Protein AF-A0A6P0RS91-F1 (afdb_monomer_lite)

Foldseek 3Di:
DLLVVLVVLLVVLVVLVVQLVVLCVVLVVCVVLVVVVPDPDDDDPVSVCLVPDPVNVVSVVSNVVSVVVNVVSVVVNVVSCVVNVVVDPDDPPPPDPPPDD

Secondary structure (DSSP, 8-state):
-HHHHHHHHHHHHHHHHHHHHHHHHHHGGGHHHHHHHTSSSPPPHHHHHHHHSHHHHHHHHHHHHHHHHHHHHHHHHHHHHHHHGGGSPPP----------

Structure (mmCIF, N/CA/C/O backbone):
data_AF-A0A6P0RS91-F1
#
_entry.id   AF-A0A6P0RS91-F1
#
loop_
_atom_site.group_PDB
_atom_site.id
_atom_site.type_symbol
_atom_site.label_atom_id
_atom_site.label_alt_id
_atom_site.label_comp_id
_atom_site.label_asym_id
_atom_site.label_entity_id
_atom_site.label_seq_id
_atom_site.pdbx_PDB_ins_code
_atom_site.Cartn_x
_atom_site.Cartn_y
_atom_site.Cartn_z
_atom_site.occupancy
_atom_site.B_iso_or_equiv
_atom_site.auth_seq_id
_atom_site.auth_comp_id
_atom_site.auth_asym_id
_atom_site.auth_atom_id
_atom_site.pdbx_PDB_model_num
ATOM 1 N N . PRO A 1 1 ? 16.625 5.712 -25.052 1.00 84.56 1 PRO A N 1
ATOM 2 C CA . PRO A 1 1 ? 16.604 4.247 -25.282 1.00 84.56 1 PRO A CA 1
ATOM 3 C C . PRO A 1 1 ? 15.464 3.592 -24.502 1.00 84.56 1 PRO A C 1
ATOM 5 O O . PRO A 1 1 ? 15.184 4.022 -23.384 1.00 84.56 1 PRO A O 1
ATOM 8 N N . GLU A 1 2 ? 14.809 2.604 -25.101 1.00 91.06 2 GLU A N 1
ATOM 9 C CA . GLU A 1 2 ? 13.650 1.900 -24.535 1.00 91.06 2 GLU A CA 1
A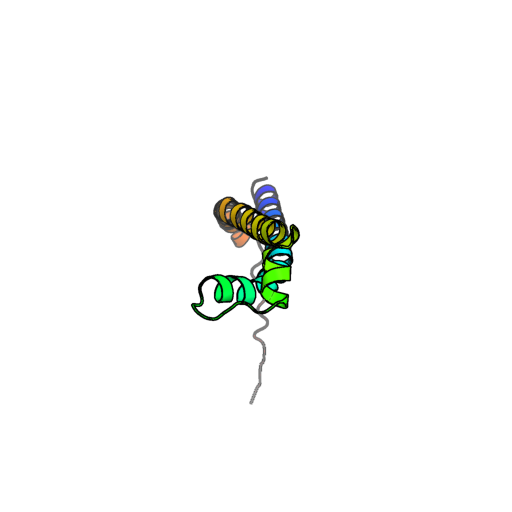TOM 10 C C . GLU A 1 2 ? 13.996 1.187 -23.218 1.00 91.06 2 GLU A C 1
ATOM 12 O O . GLU A 1 2 ? 13.341 1.416 -22.206 1.00 91.06 2 GLU A O 1
ATOM 17 N N . ILE A 1 3 ? 15.142 0.497 -23.174 1.00 94.38 3 ILE A N 1
ATOM 18 C CA . ILE A 1 3 ? 15.679 -0.172 -21.974 1.00 94.38 3 ILE A CA 1
ATOM 19 C C . ILE A 1 3 ? 15.854 0.804 -20.796 1.00 94.38 3 ILE A C 1
ATOM 21 O O . ILE A 1 3 ? 15.477 0.503 -19.669 1.00 94.38 3 ILE A O 1
ATOM 25 N N . ILE A 1 4 ? 16.367 2.019 -21.034 1.00 95.69 4 ILE A N 1
ATOM 26 C CA . ILE A 1 4 ? 16.540 3.025 -19.966 1.00 95.69 4 ILE A CA 1
ATOM 27 C C . ILE A 1 4 ? 15.182 3.474 -19.404 1.00 95.69 4 ILE A C 1
ATOM 29 O O . ILE A 1 4 ? 15.067 3.747 -18.209 1.00 95.69 4 ILE A O 1
ATOM 33 N N . ARG A 1 5 ? 14.144 3.571 -20.248 1.00 95.50 5 ARG A N 1
ATOM 34 C CA . ARG A 1 5 ? 12.783 3.893 -19.788 1.00 95.50 5 ARG A CA 1
ATOM 35 C C . ARG A 1 5 ? 12.199 2.739 -18.978 1.00 95.50 5 ARG A C 1
ATOM 37 O O . ARG A 1 5 ? 11.623 2.999 -17.926 1.00 95.50 5 ARG A O 1
ATOM 44 N N . ALA A 1 6 ? 12.427 1.504 -19.417 1.00 96.62 6 ALA A N 1
ATOM 45 C CA . ALA A 1 6 ? 12.003 0.313 -18.698 1.00 96.62 6 ALA A CA 1
ATOM 46 C C . ALA A 1 6 ? 12.625 0.234 -17.292 1.00 96.62 6 ALA A C 1
ATOM 48 O O . ALA A 1 6 ? 11.904 0.103 -16.307 1.00 96.62 6 ALA A O 1
ATOM 49 N N . VAL A 1 7 ? 13.939 0.457 -17.165 1.00 97.12 7 VAL A N 1
ATOM 50 C CA . VAL A 1 7 ? 14.621 0.518 -15.855 1.00 97.12 7 VAL A CA 1
ATOM 51 C C . VAL A 1 7 ? 13.991 1.568 -14.935 1.00 97.12 7 VAL A C 1
ATOM 53 O O . VAL A 1 7 ? 13.748 1.296 -13.760 1.00 97.12 7 VAL A O 1
ATOM 56 N N . LYS A 1 8 ? 13.679 2.763 -15.455 1.00 97.75 8 LYS A N 1
ATOM 57 C CA . LYS A 1 8 ? 13.018 3.818 -14.666 1.00 97.75 8 LYS A CA 1
ATOM 58 C C . LYS A 1 8 ? 11.621 3.408 -14.199 1.00 97.75 8 LYS A C 1
ATOM 60 O O . LYS A 1 8 ? 11.253 3.731 -13.073 1.00 97.75 8 LYS A O 1
ATOM 65 N N . ALA A 1 9 ? 10.856 2.707 -15.034 1.00 97.62 9 ALA A N 1
ATOM 66 C CA . ALA A 1 9 ? 9.543 2.198 -14.651 1.00 97.62 9 ALA A CA 1
ATOM 67 C C . ALA A 1 9 ? 9.653 1.144 -13.537 1.00 97.62 9 ALA A C 1
ATOM 69 O O . ALA A 1 9 ? 8.941 1.249 -12.540 1.00 97.62 9 ALA A O 1
ATOM 70 N N . ILE A 1 10 ? 10.602 0.206 -13.629 1.00 97.56 10 ILE A N 1
ATOM 71 C CA . ILE A 1 10 ? 10.850 -0.777 -12.560 1.00 97.56 10 ILE A CA 1
ATOM 72 C C . ILE A 1 10 ? 11.271 -0.089 -11.252 1.00 97.56 10 ILE A C 1
ATOM 74 O O . ILE A 1 10 ? 10.737 -0.410 -10.190 1.00 97.56 10 ILE A O 1
ATOM 78 N N . ALA A 1 11 ? 12.162 0.905 -11.316 1.00 97.56 11 ALA A N 1
ATOM 79 C CA . ALA A 1 11 ? 12.567 1.679 -10.141 1.00 97.56 11 ALA A CA 1
ATOM 80 C C . ALA A 1 11 ? 11.386 2.434 -9.501 1.00 97.56 11 ALA A C 1
ATOM 82 O O . ALA A 1 11 ? 11.254 2.463 -8.277 1.00 97.56 11 ALA A O 1
ATOM 83 N N . ASN A 1 12 ? 10.491 3.001 -10.317 1.00 98.06 12 ASN A N 1
ATOM 84 C CA . ASN A 1 12 ? 9.287 3.661 -9.818 1.00 98.06 12 ASN A CA 1
ATOM 85 C C . ASN A 1 12 ? 8.331 2.667 -9.140 1.00 98.06 12 ASN A C 1
ATOM 87 O O . ASN A 1 12 ? 7.848 2.933 -8.040 1.00 98.06 12 ASN A O 1
ATOM 91 N N . LEU A 1 13 ? 8.105 1.491 -9.743 1.00 98.25 13 LEU A N 1
ATOM 92 C CA . LEU A 1 13 ? 7.308 0.435 -9.112 1.00 98.25 13 LEU A CA 1
ATOM 93 C C . LEU A 1 13 ? 7.911 0.019 -7.763 1.00 98.25 13 LEU A C 1
ATOM 95 O O . LEU A 1 13 ? 7.165 -0.150 -6.800 1.00 98.25 13 LEU A O 1
ATOM 99 N N . ALA A 1 14 ? 9.237 -0.119 -7.673 1.00 97.88 14 ALA A N 1
ATOM 100 C CA . ALA A 1 14 ? 9.915 -0.450 -6.422 1.00 97.88 14 ALA A CA 1
ATOM 101 C C . ALA A 1 14 ? 9.634 0.598 -5.332 1.00 97.88 14 ALA A C 1
ATOM 103 O O . ALA A 1 14 ? 9.235 0.231 -4.227 1.00 97.88 14 ALA A O 1
ATOM 104 N N . SER A 1 15 ? 9.738 1.892 -5.658 1.00 98.25 15 SER A N 1
ATOM 105 C CA . SER A 1 15 ? 9.381 2.975 -4.732 1.00 98.25 15 SER A CA 1
ATOM 106 C C . SER A 1 15 ? 7.917 2.895 -4.288 1.00 98.25 15 SER A C 1
ATOM 108 O O . SER A 1 15 ? 7.636 2.988 -3.095 1.00 98.25 15 SER A O 1
ATOM 110 N N . LEU A 1 16 ? 6.984 2.674 -5.222 1.00 98.31 16 LEU A N 1
ATOM 111 C CA . LEU A 1 16 ? 5.557 2.544 -4.903 1.00 98.31 16 LEU A CA 1
ATOM 112 C C . LEU A 1 16 ? 5.279 1.337 -3.998 1.00 98.31 16 LEU A C 1
ATOM 114 O O . LEU A 1 16 ? 4.443 1.431 -3.100 1.00 98.31 16 LEU A O 1
ATOM 118 N N . ARG A 1 17 ? 5.988 0.215 -4.193 1.00 97.94 17 ARG A N 1
ATOM 119 C CA . ARG A 1 17 ? 5.889 -0.944 -3.294 1.00 97.94 17 ARG A CA 1
ATOM 120 C C . ARG A 1 17 ? 6.408 -0.620 -1.899 1.00 97.94 17 ARG A C 1
ATOM 122 O O . ARG A 1 17 ? 5.726 -0.961 -0.944 1.00 97.94 17 ARG A O 1
ATOM 129 N N . VAL A 1 18 ? 7.549 0.058 -1.768 1.00 98.19 18 VAL A N 1
ATOM 130 C CA . VAL A 1 18 ? 8.075 0.463 -0.450 1.00 98.19 18 VAL A CA 1
ATOM 131 C C . VAL A 1 18 ? 7.068 1.346 0.290 1.00 98.19 18 VAL A C 1
ATOM 133 O O . VAL A 1 18 ? 6.711 1.038 1.424 1.00 98.19 18 VAL A O 1
ATOM 136 N N . THR A 1 19 ? 6.525 2.376 -0.364 1.00 98.00 19 THR A N 1
ATOM 137 C CA . THR A 1 19 ? 5.500 3.243 0.242 1.00 98.00 19 THR A CA 1
ATOM 138 C C . THR A 1 19 ? 4.231 2.471 0.627 1.00 98.00 19 THR A C 1
ATOM 140 O O . THR A 1 19 ? 3.639 2.720 1.681 1.00 98.00 19 THR A O 1
ATOM 143 N N . LEU A 1 20 ? 3.799 1.510 -0.197 1.00 98.31 20 LEU A N 1
ATOM 144 C CA . LEU A 1 20 ? 2.667 0.645 0.136 1.00 98.31 20 LEU A CA 1
ATOM 145 C C . LEU A 1 20 ? 2.953 -0.198 1.387 1.00 98.31 20 LEU A C 1
ATOM 147 O O . LEU A 1 20 ? 2.111 -0.246 2.276 1.00 98.31 20 LEU A O 1
ATOM 151 N N . GLU A 1 21 ? 4.133 -0.805 1.499 1.00 98.00 21 GLU A N 1
ATOM 152 C CA . GLU A 1 21 ? 4.519 -1.588 2.681 1.00 98.00 21 GLU A CA 1
ATOM 153 C C . GLU A 1 21 ? 4.577 -0.727 3.955 1.00 98.00 21 GLU A C 1
ATOM 155 O O . GLU A 1 21 ? 4.116 -1.141 5.020 1.00 98.00 21 GLU A O 1
ATOM 160 N N . GLU A 1 22 ? 5.097 0.497 3.866 1.00 97.19 22 GLU A N 1
ATOM 161 C CA . GLU A 1 22 ? 5.163 1.424 5.004 1.00 97.19 22 GLU A CA 1
ATOM 162 C C . GLU A 1 22 ? 3.778 1.866 5.492 1.00 97.19 22 GLU A C 1
ATOM 164 O O . GLU A 1 22 ? 3.541 1.961 6.700 1.00 97.19 22 GLU A O 1
ATOM 169 N N . THR A 1 23 ? 2.854 2.134 4.567 1.00 97.25 23 THR A N 1
ATOM 170 C CA . THR A 1 23 ? 1.472 2.508 4.908 1.00 97.25 23 THR A CA 1
ATOM 171 C C . THR A 1 23 ? 0.645 1.303 5.352 1.00 97.25 23 THR A C 1
ATOM 173 O O . THR A 1 23 ? -0.172 1.433 6.262 1.00 97.25 23 THR A O 1
ATOM 176 N N . TYR A 1 24 ? 0.901 0.118 4.793 1.00 97.62 24 TYR A N 1
ATOM 177 C CA . TYR A 1 24 ? 0.281 -1.137 5.216 1.00 97.62 24 TYR A CA 1
ATOM 178 C C . TYR A 1 24 ? 0.614 -1.468 6.672 1.00 97.62 24 TYR A C 1
ATOM 180 O O . TYR A 1 24 ? -0.294 -1.758 7.450 1.00 97.62 24 TYR A O 1
ATOM 188 N N . LYS A 1 25 ? 1.886 -1.341 7.073 1.00 96.44 25 LYS A N 1
ATOM 189 C CA . LYS A 1 25 ? 2.314 -1.542 8.469 1.00 96.44 25 LYS A CA 1
ATOM 190 C C . LYS A 1 25 ? 1.602 -0.619 9.456 1.00 96.44 25 LYS A C 1
ATOM 192 O O . LYS A 1 25 ? 1.402 -1.007 10.593 1.00 96.44 25 LYS A O 1
ATOM 197 N N . GLN A 1 26 ? 1.209 0.583 9.038 1.00 93.81 26 GLN A N 1
ATOM 198 C CA . GLN A 1 26 ? 0.428 1.494 9.884 1.00 93.81 26 GLN A CA 1
ATOM 199 C C . GLN A 1 26 ? -1.059 1.116 9.904 1.00 93.81 26 GLN A C 1
ATOM 201 O O . GLN A 1 26 ? -1.722 1.240 10.929 1.00 93.81 26 GLN A O 1
ATOM 206 N N . ALA A 1 27 ? -1.600 0.668 8.770 1.00 96.12 27 ALA A N 1
ATOM 207 C CA . ALA A 1 27 ? -3.014 0.330 8.641 1.00 96.12 27 ALA A CA 1
ATOM 208 C C . ALA A 1 27 ? -3.380 -1.017 9.285 1.00 96.12 27 ALA A C 1
ATOM 210 O O . ALA A 1 27 ? -4.511 -1.176 9.745 1.00 96.12 27 ALA A O 1
ATOM 211 N N . ILE A 1 28 ? -2.452 -1.980 9.341 1.00 96.31 28 ILE A N 1
ATOM 212 C CA . ILE A 1 28 ? -2.718 -3.313 9.902 1.00 96.31 28 ILE A CA 1
ATOM 213 C C . ILE A 1 28 ? -3.124 -3.244 11.381 1.00 96.31 28 ILE A C 1
ATOM 215 O O . ILE A 1 28 ? -4.023 -3.972 11.798 1.00 96.31 28 ILE A O 1
ATOM 219 N N . ASP A 1 29 ? -2.566 -2.295 12.134 1.00 92.44 29 ASP A N 1
ATOM 220 C CA . ASP A 1 29 ? -2.882 -2.072 13.550 1.00 92.44 29 ASP A CA 1
ATOM 221 C C . ASP A 1 29 ? -4.312 -1.555 13.775 1.00 92.44 29 ASP A C 1
ATOM 223 O O . ASP A 1 29 ? -4.842 -1.629 14.888 1.00 92.44 29 ASP A O 1
ATOM 227 N N . LEU A 1 30 ? -4.955 -1.030 12.726 1.00 95.31 30 LEU A N 1
ATOM 228 C CA . LEU A 1 30 ? -6.341 -0.564 12.766 1.00 95.31 30 LEU A CA 1
ATOM 229 C C . LEU A 1 30 ? -7.340 -1.672 12.438 1.00 95.31 30 LEU A C 1
ATOM 231 O O . LEU A 1 30 ? -8.525 -1.524 12.735 1.00 95.31 30 LEU A O 1
ATOM 235 N N . ARG A 1 31 ? -6.887 -2.791 11.861 1.00 94.69 31 ARG A N 1
ATOM 236 C CA . ARG A 1 31 ? -7.764 -3.890 11.448 1.00 94.69 31 ARG A CA 1
ATOM 237 C C . ARG A 1 31 ? -8.638 -4.431 12.591 1.00 94.69 31 ARG A C 1
ATOM 239 O O . ARG A 1 31 ? -9.840 -4.526 12.364 1.00 94.69 31 ARG A O 1
ATOM 246 N N . PRO A 1 32 ? -8.124 -4.704 13.807 1.00 94.50 32 PRO A N 1
ATOM 247 C CA . PRO A 1 32 ? -8.966 -5.190 14.903 1.00 94.50 32 PRO A CA 1
ATOM 248 C C . PRO A 1 32 ? -10.026 -4.172 15.335 1.00 94.50 32 PRO A C 1
ATOM 250 O O . PRO A 1 32 ? -11.135 -4.548 15.699 1.00 94.50 32 PRO A O 1
ATOM 253 N N . VAL A 1 33 ? -9.704 -2.873 15.273 1.00 95.81 33 VAL A N 1
ATOM 254 C CA . VAL A 1 33 ? -10.664 -1.800 15.574 1.00 95.81 33 VAL A CA 1
ATOM 255 C C . VAL A 1 33 ? -11.761 -1.783 14.515 1.00 95.81 33 VAL A C 1
ATOM 257 O O . VAL A 1 33 ? -12.931 -1.755 14.867 1.00 95.81 33 VAL A O 1
ATOM 260 N N . ILE A 1 34 ? -11.400 -1.866 13.231 1.00 95.31 34 ILE A N 1
ATOM 261 C CA . ILE A 1 34 ? -12.362 -1.925 12.121 1.00 95.31 34 ILE A CA 1
ATOM 262 C C . ILE A 1 34 ? -13.277 -3.143 12.254 1.00 95.31 34 ILE A C 1
ATOM 264 O O . ILE A 1 34 ? -14.487 -2.998 12.139 1.00 95.31 34 ILE A O 1
ATOM 268 N N . GLU A 1 35 ? -12.720 -4.328 12.510 1.00 96.44 35 GLU A N 1
ATOM 269 C CA . GLU A 1 35 ? -13.502 -5.556 12.698 1.00 96.44 35 GLU A CA 1
ATOM 270 C C . GLU A 1 35 ? -14.468 -5.423 13.889 1.00 96.44 35 GLU A C 1
ATOM 272 O O . GLU A 1 35 ? -15.632 -5.808 13.774 1.00 96.44 35 GLU A O 1
ATOM 277 N N . ALA A 1 36 ? -14.039 -4.786 1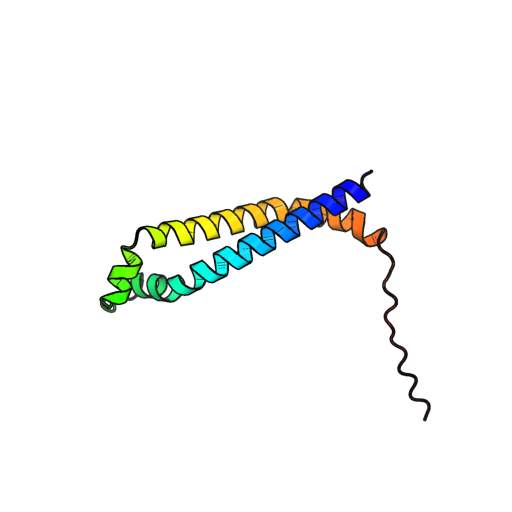4.985 1.00 95.88 36 ALA A N 1
ATOM 278 C CA . ALA A 1 36 ? -14.897 -4.512 16.136 1.00 95.88 36 ALA A CA 1
ATOM 279 C C . ALA A 1 36 ? -16.064 -3.562 15.813 1.00 95.88 36 ALA A C 1
ATOM 281 O O . ALA A 1 36 ? -17.153 -3.758 16.343 1.00 95.88 36 ALA A O 1
ATOM 282 N N . LEU A 1 37 ? -15.894 -2.590 14.906 1.00 94.75 37 LEU A N 1
ATOM 283 C CA . LEU A 1 37 ? -16.986 -1.695 14.479 1.00 94.75 37 LEU A CA 1
ATOM 284 C C . LEU A 1 37 ? -18.140 -2.432 13.778 1.00 94.75 37 LEU A C 1
ATOM 286 O O . LEU A 1 37 ? -19.253 -1.910 13.732 1.00 94.75 37 LEU A O 1
ATOM 290 N N . PHE A 1 38 ? -17.885 -3.618 13.221 1.00 96.12 38 PHE A N 1
ATOM 291 C CA . PHE A 1 38 ? -18.908 -4.465 12.597 1.00 96.12 38 PHE A CA 1
ATOM 292 C C . PHE A 1 38 ? -19.427 -5.568 13.530 1.00 96.12 38 PHE A C 1
ATOM 294 O O . PHE A 1 38 ? -20.354 -6.293 13.162 1.00 96.12 38 PHE A O 1
ATOM 301 N N . SER A 1 39 ? -18.839 -5.712 14.718 1.00 95.62 39 SER A N 1
ATOM 302 C CA . SER A 1 39 ? -19.274 -6.675 15.726 1.00 95.62 39 SER A CA 1
ATOM 303 C C . SER A 1 39 ? -20.508 -6.154 16.479 1.00 95.62 39 SER A C 1
ATOM 305 O O . SER A 1 39 ? -20.619 -4.952 16.715 1.00 95.62 39 SER A O 1
ATOM 307 N N . PRO A 1 40 ? -21.440 -7.031 16.898 1.00 93.19 40 PRO A N 1
ATOM 308 C CA . PRO A 1 40 ? -22.533 -6.652 17.795 1.00 93.19 40 PRO A CA 1
ATOM 309 C C . PRO A 1 40 ? -22.078 -6.432 19.249 1.00 93.19 40 PRO A C 1
ATOM 311 O O . PRO A 1 40 ? -22.871 -5.969 20.071 1.00 93.19 40 PRO A O 1
ATOM 314 N N . GLU A 1 41 ? -20.841 -6.801 19.592 1.00 94.19 41 GLU A N 1
ATOM 315 C CA . GLU A 1 41 ? -20.293 -6.600 20.933 1.00 94.19 41 GLU A CA 1
ATOM 316 C C . GLU A 1 41 ? -20.006 -5.113 21.212 1.00 94.19 41 GLU A C 1
ATOM 318 O O . GLU A 1 41 ? -19.605 -4.378 20.306 1.00 94.19 41 GLU A O 1
ATOM 323 N N . PRO A 1 42 ? -20.178 -4.641 22.462 1.00 94.31 42 PRO A N 1
ATOM 324 C CA . PRO A 1 42 ? -19.806 -3.281 22.828 1.00 94.31 42 PRO A CA 1
ATOM 325 C C . PRO A 1 42 ? -18.316 -3.021 22.588 1.00 94.31 42 PRO A C 1
ATOM 327 O O . PRO A 1 42 ? -17.466 -3.822 22.977 1.00 94.31 42 PRO A O 1
ATOM 330 N N . LEU A 1 43 ? -17.997 -1.862 22.012 1.00 95.12 43 LEU A N 1
ATOM 331 C CA . LEU A 1 43 ? -16.613 -1.432 21.838 1.00 95.12 43 LEU A CA 1
ATOM 332 C C . LEU A 1 43 ? -15.944 -1.173 23.191 1.00 95.12 43 LEU A C 1
ATOM 334 O O . LEU A 1 43 ? -16.542 -0.585 24.099 1.00 95.12 43 LEU A O 1
ATOM 338 N N . THR A 1 44 ? -14.671 -1.544 23.306 1.00 96.06 44 THR A N 1
ATOM 339 C CA . THR A 1 44 ? -13.852 -1.174 24.463 1.00 96.06 44 THR A CA 1
ATOM 340 C C . THR A 1 44 ? -13.512 0.323 24.431 1.00 96.06 44 THR A C 1
ATOM 342 O O . THR A 1 44 ? -13.488 0.928 23.353 1.00 96.06 44 THR A O 1
ATOM 345 N N . PRO A 1 45 ? -13.190 0.950 25.580 1.00 95.50 45 PRO A N 1
ATOM 346 C CA . PRO A 1 45 ? -12.761 2.350 25.610 1.00 95.50 45 PRO A CA 1
ATOM 347 C C . PRO A 1 45 ? -11.593 2.647 24.657 1.00 95.50 45 PRO A C 1
ATOM 349 O O . PRO A 1 45 ? -11.611 3.654 23.957 1.00 95.50 45 PRO A O 1
ATOM 352 N N . GLU A 1 46 ? -10.628 1.730 24.559 1.00 93.12 46 GLU A N 1
ATOM 353 C CA . GLU A 1 46 ? -9.469 1.834 23.662 1.00 93.12 46 GLU A CA 1
ATOM 354 C C . GLU A 1 46 ? -9.867 1.782 22.177 1.00 93.12 46 GLU A C 1
ATOM 356 O O . GLU A 1 46 ? -9.312 2.507 21.350 1.00 93.12 46 GLU A O 1
ATOM 361 N N . GLN A 1 47 ? -10.844 0.938 21.820 1.00 94.56 47 GLN A N 1
ATOM 362 C CA . GLN A 1 47 ? -11.382 0.871 20.458 1.00 94.56 47 GLN A CA 1
ATOM 363 C C . GLN A 1 47 ? -12.140 2.152 20.098 1.00 94.56 47 GLN A C 1
ATOM 365 O O . GLN A 1 47 ? -11.987 2.642 18.982 1.00 94.56 47 GLN A O 1
ATOM 370 N N . ILE A 1 48 ? -12.908 2.717 21.035 1.00 94.88 48 ILE A N 1
ATOM 371 C CA . ILE A 1 48 ? -13.613 3.995 20.850 1.00 94.88 48 ILE A CA 1
ATOM 372 C C . ILE A 1 48 ? -12.608 5.137 20.666 1.00 94.88 48 ILE A C 1
ATOM 374 O O . ILE A 1 48 ? -12.754 5.939 19.741 1.00 94.88 48 ILE A O 1
ATOM 378 N N . GLU A 1 49 ? -11.571 5.204 21.501 1.00 95.44 49 GLU A N 1
ATOM 379 C CA . GLU A 1 49 ? -10.517 6.215 21.389 1.00 95.44 49 GLU A CA 1
ATOM 380 C C . GLU A 1 49 ? -9.818 6.126 20.027 1.00 95.44 49 GLU A C 1
ATOM 382 O O . GLU A 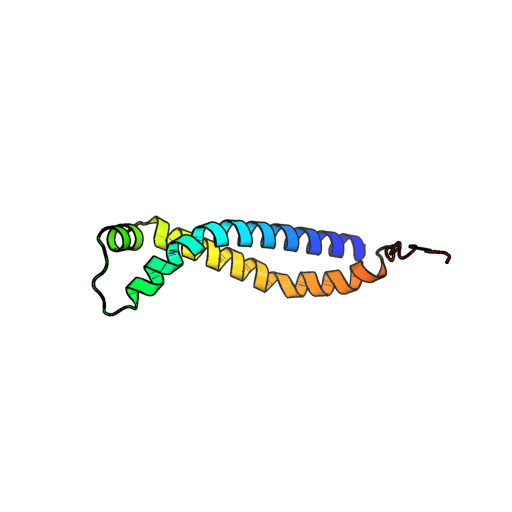1 49 ? -9.765 7.113 19.292 1.00 95.44 49 GLU A O 1
ATOM 387 N N . LYS A 1 50 ? -9.382 4.927 19.618 1.00 93.88 50 LYS A N 1
ATOM 388 C CA . LYS A 1 50 ? -8.759 4.732 18.300 1.00 93.88 50 LYS A CA 1
ATOM 389 C C . LYS A 1 50 ? -9.704 5.035 17.141 1.00 93.88 50 LYS A C 1
ATOM 391 O O . LYS A 1 50 ? -9.264 5.631 16.165 1.00 93.88 50 LYS A O 1
ATOM 396 N N . ALA A 1 51 ? -10.971 4.629 17.215 1.00 93.50 51 ALA A N 1
ATOM 397 C CA . ALA A 1 51 ? -11.944 4.860 16.146 1.00 93.50 51 ALA A CA 1
ATOM 398 C C . ALA A 1 51 ? -12.315 6.345 15.989 1.00 93.50 51 ALA A C 1
ATOM 400 O O . ALA A 1 51 ? -12.690 6.774 14.898 1.00 93.50 51 ALA A O 1
ATOM 401 N N . THR A 1 52 ? -12.206 7.133 17.062 1.00 94.06 52 THR A N 1
ATOM 402 C CA . THR A 1 52 ? -12.487 8.579 17.054 1.00 94.06 52 THR A CA 1
ATOM 403 C C . THR A 1 52 ? -11.241 9.444 16.819 1.00 94.06 52 THR A C 1
ATOM 405 O O . THR A 1 52 ? -11.371 10.645 16.564 1.00 94.06 52 THR A O 1
ATOM 408 N N . ASP A 1 53 ? -10.038 8.859 16.833 1.00 95.06 53 ASP A N 1
ATOM 409 C CA . ASP A 1 53 ? -8.788 9.557 16.529 1.00 95.06 53 ASP A CA 1
ATOM 410 C C . ASP A 1 53 ? -8.773 10.061 15.071 1.00 95.06 53 ASP A C 1
ATOM 412 O O . ASP A 1 53 ? -9.053 9.337 14.113 1.00 95.06 53 ASP A O 1
ATOM 416 N N . LYS A 1 54 ? -8.368 11.319 14.869 1.00 91.00 54 LYS A N 1
ATOM 417 C CA . LYS A 1 54 ? -8.227 11.932 13.534 1.00 91.00 54 LYS A CA 1
ATOM 418 C C . LYS A 1 54 ? -7.230 11.191 12.635 1.00 91.00 54 LYS A C 1
ATOM 420 O O . LYS A 1 54 ? -7.322 11.266 11.408 1.00 91.00 54 LYS A O 1
ATOM 425 N N . ASN A 1 55 ? -6.263 10.497 13.225 1.00 93.88 55 ASN A N 1
ATOM 426 C CA . ASN A 1 55 ? -5.286 9.681 12.523 1.00 93.88 55 ASN A CA 1
ATOM 427 C C . ASN A 1 55 ? -5.891 8.387 11.975 1.00 93.88 55 ASN A C 1
ATOM 429 O O . ASN A 1 55 ? -5.351 7.880 10.996 1.00 93.88 55 ASN A O 1
ATOM 433 N N . PHE A 1 56 ? -7.011 7.893 12.515 1.00 94.94 56 PHE A N 1
ATOM 434 C CA . PHE A 1 56 ? -7.661 6.667 12.042 1.00 94.94 56 PHE A CA 1
ATOM 435 C C . PHE A 1 56 ? -7.998 6.752 10.551 1.00 94.94 56 PHE A C 1
ATOM 437 O O . PHE A 1 56 ? -7.462 6.005 9.731 1.00 94.94 56 PHE A O 1
ATOM 444 N N . ALA A 1 57 ? -8.808 7.746 10.173 1.00 94.75 57 ALA A N 1
ATOM 445 C CA . ALA A 1 57 ? -9.174 7.973 8.778 1.00 94.75 57 ALA A CA 1
ATOM 446 C C . ALA A 1 57 ? -7.947 8.313 7.915 1.00 94.75 57 ALA A C 1
ATOM 448 O O . ALA A 1 57 ? -7.822 7.838 6.789 1.00 94.75 57 ALA A O 1
ATOM 449 N N . LYS A 1 58 ? -7.003 9.095 8.455 1.00 96.88 58 LYS A N 1
ATOM 450 C CA . LYS A 1 58 ? -5.788 9.511 7.741 1.00 96.88 58 LYS A CA 1
ATOM 451 C C . LYS A 1 58 ? -4.877 8.334 7.383 1.00 96.88 58 LYS A C 1
ATOM 453 O O . LYS A 1 58 ? -4.336 8.309 6.281 1.00 96.88 58 LYS A O 1
ATOM 458 N N . ILE A 1 59 ? -4.680 7.384 8.296 1.00 96.81 59 ILE A N 1
ATOM 459 C CA . ILE A 1 59 ? -3.851 6.191 8.069 1.00 96.81 59 ILE A CA 1
ATOM 460 C C . ILE A 1 59 ? -4.486 5.315 6.987 1.00 96.81 59 ILE A C 1
ATOM 462 O O . ILE A 1 59 ? -3.806 4.940 6.031 1.00 96.81 59 ILE A O 1
ATOM 466 N N . LEU A 1 60 ? -5.793 5.052 7.090 1.00 97.00 60 LEU A N 1
ATOM 467 C CA . LEU A 1 60 ? -6.514 4.256 6.094 1.00 97.00 60 LEU A CA 1
ATOM 468 C C . LEU A 1 60 ? -6.504 4.918 4.715 1.00 97.00 60 LEU A C 1
ATOM 470 O O . LEU A 1 60 ? -6.294 4.239 3.711 1.00 97.00 60 LEU A O 1
ATOM 474 N N . MET A 1 61 ? -6.661 6.242 4.664 1.00 97.31 61 MET A N 1
ATOM 475 C CA . MET A 1 61 ? -6.610 6.999 3.415 1.00 97.31 61 MET A CA 1
ATOM 476 C C . MET A 1 61 ? -5.228 6.924 2.762 1.00 97.31 61 MET A C 1
ATOM 478 O O . MET A 1 61 ? -5.140 6.603 1.581 1.00 97.31 61 MET A O 1
ATOM 482 N N . LYS A 1 62 ? -4.143 7.098 3.530 1.00 97.75 62 LYS A N 1
ATOM 483 C CA . LYS A 1 62 ? -2.771 6.936 3.017 1.00 97.75 62 LYS A CA 1
ATOM 484 C C . LYS A 1 62 ? -2.519 5.542 2.447 1.00 97.75 62 LYS A C 1
ATOM 486 O O . LYS A 1 62 ? -1.909 5.417 1.388 1.00 97.75 62 LYS A O 1
ATOM 491 N N . PHE A 1 63 ? -2.977 4.500 3.141 1.00 98.19 63 PHE A N 1
ATOM 492 C CA . PHE A 1 63 ? -2.868 3.129 2.646 1.00 98.19 63 PHE A CA 1
ATOM 493 C C . PHE A 1 63 ? -3.655 2.938 1.342 1.00 98.19 63 PHE A C 1
ATOM 495 O O . PHE A 1 63 ? -3.122 2.391 0.375 1.00 98.19 63 PHE A O 1
ATOM 502 N N . ALA A 1 64 ? -4.897 3.429 1.286 1.00 97.94 64 ALA A N 1
ATOM 503 C CA . ALA A 1 64 ? -5.732 3.343 0.092 1.00 97.94 64 ALA A CA 1
ATOM 504 C C . ALA A 1 64 ? -5.103 4.075 -1.106 1.00 97.94 64 ALA A C 1
ATOM 506 O O . ALA A 1 64 ? -5.052 3.523 -2.205 1.00 97.94 64 ALA A O 1
ATOM 507 N N . GLU A 1 65 ? -4.571 5.279 -0.893 1.00 98.38 65 GLU A N 1
ATOM 508 C CA . GLU A 1 65 ? -3.871 6.066 -1.913 1.00 98.38 65 GLU A CA 1
ATOM 509 C C . GLU A 1 65 ? -2.608 5.357 -2.415 1.00 98.38 65 GLU A C 1
ATOM 511 O O . GLU A 1 65 ? -2.417 5.233 -3.626 1.00 98.38 65 GLU A O 1
ATOM 516 N N . ALA A 1 66 ? -1.772 4.837 -1.509 1.00 98.38 66 ALA A N 1
ATOM 517 C CA . ALA A 1 66 ? -0.561 4.101 -1.872 1.00 98.38 66 ALA A CA 1
ATOM 518 C C . ALA A 1 66 ? -0.888 2.830 -2.669 1.00 98.38 66 ALA A C 1
ATOM 520 O O . ALA A 1 66 ? -0.259 2.552 -3.696 1.00 98.38 66 ALA A O 1
ATOM 521 N N . LYS A 1 67 ? -1.917 2.085 -2.243 1.00 98.25 67 LYS A N 1
ATOM 522 C CA . LYS A 1 67 ? -2.392 0.896 -2.954 1.00 98.25 67 LYS A CA 1
ATOM 523 C C . LYS A 1 67 ? -2.906 1.253 -4.346 1.00 98.25 67 LYS A C 1
ATOM 525 O O . LYS A 1 67 ? -2.485 0.632 -5.319 1.00 98.25 67 LYS A O 1
ATOM 530 N N . ALA A 1 68 ? -3.753 2.275 -4.454 1.00 98.44 68 ALA A N 1
ATOM 531 C CA . ALA A 1 68 ? -4.290 2.731 -5.731 1.00 98.44 68 ALA A CA 1
ATOM 532 C C . ALA A 1 68 ? -3.182 3.214 -6.681 1.00 98.44 68 ALA A C 1
ATOM 534 O O . ALA A 1 68 ? -3.204 2.883 -7.866 1.00 98.44 68 ALA A O 1
ATOM 535 N N . ALA A 1 69 ? -2.189 3.950 -6.173 1.00 98.31 69 ALA A N 1
ATOM 536 C CA . ALA A 1 69 ? -1.049 4.410 -6.961 1.00 98.31 69 ALA A CA 1
ATOM 537 C C . ALA A 1 69 ? -0.218 3.237 -7.503 1.00 98.31 69 ALA A C 1
ATOM 539 O O . ALA A 1 69 ? 0.094 3.209 -8.696 1.00 98.31 69 ALA A O 1
ATOM 540 N N . ARG A 1 70 ? 0.094 2.244 -6.657 1.00 98.31 70 ARG A N 1
ATOM 541 C CA . ARG A 1 70 ? 0.802 1.026 -7.078 1.00 98.31 70 ARG A CA 1
ATOM 542 C C . ARG A 1 70 ? -0.003 0.244 -8.109 1.00 98.31 70 ARG A C 1
ATOM 544 O O . ARG A 1 70 ? 0.557 -0.150 -9.127 1.00 98.31 70 ARG A O 1
ATOM 551 N N . ASP A 1 71 ? -1.287 0.007 -7.850 1.00 98.31 71 ASP A N 1
ATOM 552 C CA . ASP A 1 71 ? -2.133 -0.828 -8.711 1.00 98.31 71 ASP A CA 1
ATOM 553 C C . ASP A 1 71 ? -2.356 -0.166 -10.076 1.00 98.31 71 ASP A C 1
ATOM 555 O O . ASP A 1 71 ? -2.280 -0.833 -11.103 1.00 98.31 71 ASP A O 1
ATOM 559 N N . LYS A 1 72 ? -2.519 1.163 -10.107 1.00 98.31 72 LYS A N 1
ATOM 560 C CA . LYS A 1 72 ? -2.589 1.936 -11.352 1.00 98.31 72 LYS A CA 1
ATOM 561 C C . LYS A 1 72 ? -1.291 1.873 -12.162 1.00 98.31 72 LYS A C 1
ATOM 563 O O . LYS A 1 72 ? -1.341 1.915 -13.387 1.00 98.31 72 LYS A O 1
ATOM 568 N N . PHE A 1 73 ? -0.137 1.836 -11.497 1.00 98.19 73 PHE A N 1
ATOM 569 C CA . PHE A 1 73 ? 1.165 1.848 -12.165 1.00 98.19 73 PHE A CA 1
ATOM 570 C C . PHE A 1 73 ? 1.668 0.449 -12.550 1.00 98.19 73 PHE A C 1
ATOM 572 O O . PHE A 1 73 ? 2.553 0.337 -13.396 1.00 98.19 73 PHE A O 1
ATOM 579 N N . LEU A 1 74 ? 1.112 -0.613 -11.960 1.00 98.00 74 LEU A N 1
ATOM 580 C CA . LEU A 1 74 ? 1.549 -1.986 -12.202 1.00 98.00 74 LEU A CA 1
ATOM 581 C C . LEU A 1 74 ? 1.598 -2.363 -13.696 1.00 98.00 74 LEU A C 1
ATOM 583 O O . LEU A 1 74 ? 2.660 -2.831 -14.103 1.00 98.00 74 LEU A O 1
ATOM 587 N N . PRO A 1 75 ? 0.566 -2.103 -14.527 1.00 98.38 75 PRO A N 1
ATOM 588 C CA . PRO A 1 75 ? 0.601 -2.502 -15.938 1.00 98.38 75 PRO A CA 1
ATOM 589 C C . PRO A 1 75 ? 1.766 -1.865 -16.709 1.00 98.38 75 PRO A C 1
ATOM 591 O O . PRO A 1 75 ? 2.424 -2.517 -17.509 1.00 98.38 75 PRO A O 1
ATOM 594 N N . VAL A 1 76 ? 2.096 -0.604 -16.402 1.00 97.62 76 VAL A N 1
ATOM 595 C CA . VAL A 1 76 ? 3.231 0.111 -17.018 1.00 97.62 76 VAL A CA 1
ATOM 596 C C . VAL A 1 76 ? 4.562 -0.550 -16.656 1.00 97.62 76 VAL A C 1
ATOM 598 O O . VAL A 1 76 ? 5.487 -0.608 -17.465 1.00 97.62 76 VAL A O 1
ATOM 601 N N . ALA A 1 77 ? 4.686 -1.028 -15.420 1.00 97.56 77 ALA A N 1
ATOM 602 C CA . ALA A 1 77 ? 5.883 -1.719 -14.969 1.00 97.56 77 ALA A CA 1
ATOM 603 C C . ALA A 1 77 ? 5.984 -3.146 -15.532 1.00 97.56 77 ALA A C 1
ATOM 605 O O . ALA A 1 77 ? 7.095 -3.606 -15.785 1.00 97.56 77 ALA A O 1
ATOM 606 N N . GLU A 1 78 ? 4.855 -3.821 -15.755 1.00 98.00 78 GLU A N 1
ATOM 607 C CA . GLU A 1 78 ? 4.797 -5.121 -16.436 1.00 98.00 78 GLU A CA 1
ATOM 608 C C . GLU A 1 78 ? 5.236 -4.990 -17.901 1.00 98.00 78 GLU A C 1
ATOM 610 O O . GLU A 1 78 ? 6.141 -5.701 -18.328 1.00 98.00 78 GLU A O 1
ATOM 615 N N . GLU A 1 79 ? 4.723 -4.002 -18.639 1.00 97.62 79 GLU A N 1
ATOM 616 C CA . GLU A 1 79 ? 5.183 -3.705 -20.007 1.00 97.62 79 GLU A CA 1
ATOM 617 C C . GLU A 1 79 ? 6.685 -3.380 -20.057 1.00 97.62 79 GLU A C 1
ATOM 619 O O . GLU A 1 79 ? 7.418 -3.843 -20.932 1.00 97.62 79 GLU A O 1
ATOM 624 N N . ALA A 1 80 ? 7.177 -2.604 -19.089 1.00 97.50 80 ALA A N 1
ATOM 625 C CA . ALA A 1 80 ? 8.602 -2.322 -18.965 1.00 97.50 80 ALA A CA 1
ATOM 626 C C . ALA A 1 80 ? 9.432 -3.587 -18.696 1.00 97.50 80 ALA A C 1
ATOM 628 O O . ALA A 1 80 ? 10.565 -3.690 -19.175 1.00 97.50 80 ALA A O 1
ATOM 629 N N . TRP A 1 81 ? 8.896 -4.539 -17.933 1.00 97.44 81 TRP A N 1
ATOM 630 C CA . TRP A 1 81 ? 9.578 -5.795 -17.650 1.00 97.44 81 TRP A CA 1
ATOM 631 C C . TRP A 1 81 ? 9.773 -6.633 -18.913 1.00 97.44 81 TRP A C 1
ATOM 633 O O . TRP A 1 81 ? 10.879 -7.125 -19.121 1.00 97.44 81 TRP A O 1
ATOM 643 N N . GLU A 1 82 ? 8.781 -6.697 -19.802 1.00 97.25 82 GLU A N 1
ATOM 644 C CA . GLU A 1 82 ? 8.895 -7.404 -21.089 1.00 97.25 82 GLU A CA 1
ATOM 645 C C . GLU A 1 82 ? 10.052 -6.875 -21.957 1.00 97.25 82 GLU A C 1
ATOM 647 O O . GLU A 1 82 ? 10.726 -7.639 -22.647 1.00 97.25 82 GLU A O 1
ATOM 652 N N . VAL A 1 83 ? 10.343 -5.571 -21.882 1.00 96.00 83 VAL A N 1
ATOM 653 C CA . VAL A 1 83 ? 11.480 -4.951 -22.587 1.00 96.00 83 VAL A CA 1
ATOM 654 C C . VAL A 1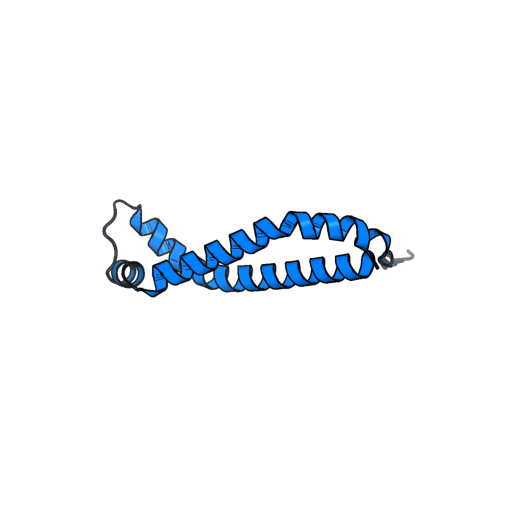 83 ? 12.807 -5.215 -21.872 1.00 96.00 83 VAL A C 1
ATOM 656 O O . VAL A 1 83 ? 13.833 -5.452 -22.513 1.00 96.00 83 VAL A O 1
ATOM 659 N N . LEU A 1 84 ? 12.823 -5.117 -20.540 1.00 94.81 84 LEU A N 1
ATOM 660 C CA . LEU A 1 84 ? 14.057 -5.191 -19.758 1.00 94.81 84 LEU A CA 1
ATOM 661 C C . LEU A 1 84 ? 14.551 -6.628 -19.576 1.00 94.81 84 LEU A C 1
ATOM 663 O O . LEU A 1 84 ? 15.751 -6.868 -19.689 1.00 94.81 84 LEU A O 1
ATOM 667 N N . ALA A 1 85 ? 13.649 -7.569 -19.303 1.00 95.00 85 ALA A N 1
ATOM 668 C CA . ALA A 1 85 ? 13.964 -8.960 -18.993 1.00 95.00 85 ALA A CA 1
ATOM 669 C C . ALA A 1 85 ? 14.900 -9.635 -20.014 1.00 95.00 85 ALA A C 1
ATOM 671 O O . ALA A 1 85 ? 15.918 -10.181 -19.586 1.00 95.00 85 ALA A O 1
ATOM 672 N N . PRO A 1 86 ? 14.655 -9.576 -21.341 1.00 94.69 86 PRO A N 1
ATOM 673 C CA . PRO A 1 86 ? 15.546 -10.207 -22.318 1.00 94.69 86 PRO A CA 1
ATOM 674 C C . PRO A 1 86 ? 16.901 -9.498 -22.459 1.00 94.69 86 PRO A C 1
ATOM 676 O O . PRO A 1 86 ? 17.848 -10.096 -22.966 1.00 94.69 86 PRO A O 1
ATOM 679 N N . ALA A 1 87 ? 17.003 -8.235 -22.034 1.00 92.00 87 ALA A N 1
ATOM 680 C CA . ALA A 1 87 ? 18.244 -7.466 -22.061 1.00 92.00 87 ALA A CA 1
ATOM 681 C C . ALA A 1 87 ? 19.124 -7.706 -20.823 1.00 92.00 87 ALA A C 1
ATOM 683 O O . ALA A 1 87 ? 20.287 -7.295 -20.810 1.00 92.00 87 ALA A O 1
ATOM 684 N N . LEU A 1 88 ? 18.584 -8.342 -19.779 1.00 90.81 88 LEU A N 1
ATOM 685 C CA . LEU A 1 88 ? 19.355 -8.716 -18.603 1.00 90.81 88 LEU A CA 1
ATOM 686 C C . LEU A 1 88 ? 20.201 -9.964 -18.890 1.00 90.81 88 LEU A C 1
ATOM 688 O O . LEU A 1 88 ? 19.761 -10.868 -19.605 1.00 90.81 88 LEU A O 1
ATOM 692 N N . PRO A 1 89 ? 21.416 -10.051 -18.319 1.00 89.75 89 PRO A N 1
ATOM 693 C CA . PRO A 1 89 ? 22.192 -11.277 -18.387 1.00 89.75 89 PRO A CA 1
ATOM 694 C C . PRO A 1 89 ? 21.384 -12.411 -17.749 1.00 89.75 89 PRO A C 1
ATOM 696 O O . PRO A 1 89 ? 20.873 -12.273 -16.635 1.00 89.75 89 PRO A O 1
ATOM 699 N N . LYS A 1 90 ? 21.268 -13.540 -18.455 1.00 79.00 90 LYS A N 1
ATOM 700 C CA . LYS A 1 90 ? 20.736 -14.772 -17.866 1.00 79.00 90 LYS A CA 1
ATOM 701 C C . LYS A 1 90 ? 21.661 -15.133 -16.710 1.00 79.00 90 LYS A C 1
ATOM 703 O O . LYS A 1 90 ? 22.860 -15.283 -16.930 1.00 79.00 90 LYS A O 1
ATOM 708 N N . GLY A 1 91 ? 21.130 -15.177 -15.492 1.00 68.69 91 GLY A N 1
ATOM 709 C CA . GLY A 1 91 ? 21.937 -15.494 -14.320 1.00 68.69 91 GLY A CA 1
ATOM 710 C C . GLY A 1 91 ? 22.664 -16.821 -14.522 1.00 68.69 91 GLY A C 1
ATOM 711 O O . GLY A 1 91 ? 22.057 -17.792 -14.967 1.00 68.69 91 GLY A O 1
ATOM 712 N N . GLU A 1 92 ? 23.954 -16.862 -14.196 1.00 56.84 92 GLU A N 1
ATOM 713 C CA . GLU A 1 92 ? 24.635 -18.122 -13.919 1.00 56.84 92 GLU A CA 1
ATOM 714 C C . GLU A 1 92 ? 24.004 -18.691 -12.643 1.00 56.84 92 GLU A C 1
ATOM 716 O O . GLU A 1 92 ? 24.396 -18.351 -11.524 1.00 56.84 92 GLU A O 1
ATOM 721 N N . THR A 1 93 ? 22.978 -19.529 -12.783 1.00 51.28 93 THR A N 1
ATOM 722 C CA . THR A 1 93 ? 22.636 -20.475 -11.724 1.00 51.28 93 THR A CA 1
ATOM 723 C C . THR A 1 93 ? 23.835 -21.398 -11.579 1.00 51.28 93 THR A C 1
ATOM 725 O O . THR A 1 93 ? 24.024 -22.310 -12.379 1.00 51.28 93 THR A O 1
ATOM 728 N N . LYS A 1 94 ? 24.682 -21.131 -10.579 1.00 52.03 94 LYS A N 1
ATOM 729 C CA . LYS A 1 94 ? 25.641 -22.108 -10.060 1.00 52.03 94 LYS A CA 1
ATOM 730 C C . LYS A 1 94 ? 24.860 -23.267 -9.437 1.00 52.03 94 LYS A C 1
ATOM 732 O O . LYS A 1 94 ? 24.729 -23.356 -8.222 1.00 52.03 94 LYS A O 1
ATOM 737 N N . GLU A 1 95 ? 24.316 -24.125 -10.285 1.00 50.31 95 GLU A N 1
ATOM 738 C CA . GLU A 1 95 ? 24.039 -25.519 -9.963 1.00 50.31 95 GLU A CA 1
ATOM 739 C C . GLU A 1 95 ? 25.291 -26.308 -10.356 1.00 50.31 95 GLU A C 1
ATOM 741 O O . GLU A 1 95 ? 25.333 -26.976 -11.380 1.00 50.31 95 GLU A O 1
ATOM 746 N N . ASP A 1 96 ? 26.354 -26.153 -9.570 1.00 49.16 96 ASP A N 1
ATOM 747 C CA . ASP A 1 96 ? 27.508 -27.049 -9.607 1.00 49.16 96 ASP A CA 1
ATOM 748 C C . ASP A 1 96 ? 27.794 -27.483 -8.169 1.00 49.16 96 ASP A C 1
ATOM 750 O O . ASP A 1 96 ? 28.635 -26.929 -7.465 1.00 49.16 96 ASP A O 1
ATOM 754 N N . TYR A 1 97 ? 26.978 -28.423 -7.697 1.00 48.50 97 TYR A N 1
ATOM 755 C CA . TYR A 1 97 ? 27.401 -29.362 -6.668 1.00 48.50 97 TYR A CA 1
ATOM 756 C C . TYR A 1 97 ? 27.660 -30.689 -7.375 1.00 48.50 97 TYR A C 1
ATOM 758 O O . TYR A 1 97 ? 26.846 -31.610 -7.314 1.00 48.50 97 TYR A O 1
ATOM 766 N N . GLY A 1 98 ? 28.795 -30.769 -8.070 1.00 50.16 98 GLY A N 1
ATOM 767 C CA . GLY A 1 98 ? 29.454 -32.042 -8.319 1.00 50.16 98 GLY A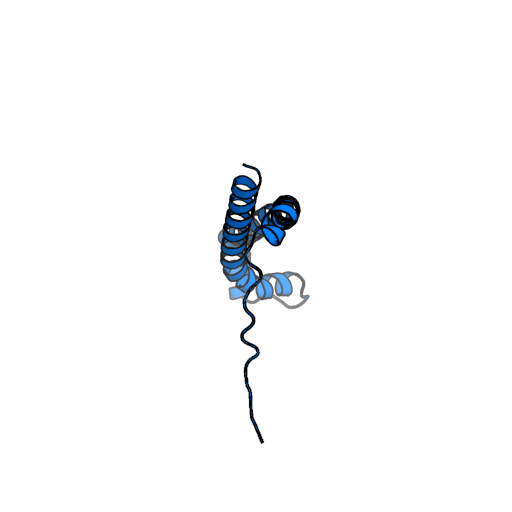 CA 1
ATOM 768 C C . GLY A 1 98 ? 29.800 -32.688 -6.978 1.00 50.16 98 GLY A C 1
ATOM 769 O O . GLY A 1 98 ? 30.782 -32.324 -6.332 1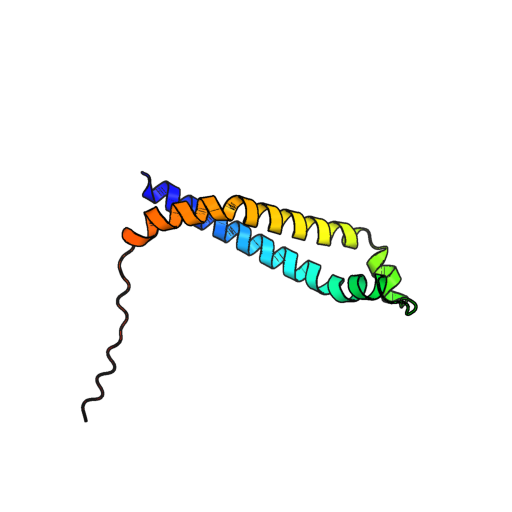.00 50.16 98 GLY A O 1
ATOM 770 N N . ILE A 1 99 ? 28.954 -33.611 -6.526 1.00 50.66 99 ILE A N 1
ATOM 771 C CA . ILE A 1 99 ? 29.373 -34.677 -5.622 1.00 50.66 99 ILE A CA 1
ATOM 772 C C . ILE A 1 99 ? 29.735 -35.831 -6.554 1.00 50.66 99 ILE A C 1
ATOM 774 O O . ILE A 1 99 ? 28.856 -36.565 -6.998 1.00 50.66 99 ILE A O 1
ATOM 778 N N . ASP A 1 100 ? 31.015 -35.918 -6.913 1.00 56.09 100 ASP A N 1
ATOM 779 C CA . ASP A 1 100 ? 31.575 -37.150 -7.458 1.00 56.09 100 ASP A CA 1
ATOM 780 C C . ASP A 1 100 ? 31.564 -38.201 -6.333 1.00 56.09 100 ASP A C 1
ATOM 782 O O . ASP A 1 100 ? 32.050 -37.945 -5.226 1.00 56.09 100 ASP A O 1
ATOM 786 N N . GLU A 1 101 ? 30.935 -39.340 -6.620 1.00 51.59 101 GLU A N 1
ATOM 787 C CA . GLU A 1 101 ? 30.867 -40.553 -5.792 1.00 51.59 101 GLU A CA 1
ATOM 788 C C . GLU A 1 101 ? 32.167 -41.369 -5.871 1.00 51.59 101 GLU A C 1
ATOM 790 O O . GLU A 1 101 ? 32.743 -41.475 -6.982 1.00 51.59 101 GLU A O 1
#

Sequence (101 aa):
PEIIRAVKAIANLASLRVTLEETYKQAIDLRPVIEALFSPEPLTPEQIEKATDKNFAKILMKFAEAKAARDKFLPVAEEAWEVLAPALPKGETKEDYGIDE

Radius of gyration: 22.01 Å; chains: 1; bounding box: 54×52×51 Å

pLDDT: mean 91.18, std 13.68, range [48.5, 98.44]